Protein AF-A0A525D3H1-F1 (afdb_monomer_lite)

Structure (mmCIF, N/CA/C/O backbone):
data_AF-A0A525D3H1-F1
#
_entry.id   AF-A0A525D3H1-F1
#
loop_
_atom_site.group_PDB
_atom_site.id
_atom_site.type_symbol
_atom_site.label_atom_id
_atom_site.label_alt_id
_atom_site.label_comp_id
_atom_site.label_asym_id
_atom_site.label_entity_id
_atom_site.label_seq_id
_atom_site.pdbx_PDB_ins_code
_atom_site.Cartn_x
_atom_site.Cartn_y
_atom_site.Cartn_z
_atom_site.occupancy
_atom_site.B_iso_or_equiv
_atom_site.auth_seq_id
_atom_site.auth_comp_id
_atom_site.auth_asym_id
_atom_site.auth_atom_id
_atom_site.pdbx_PDB_model_num
ATOM 1 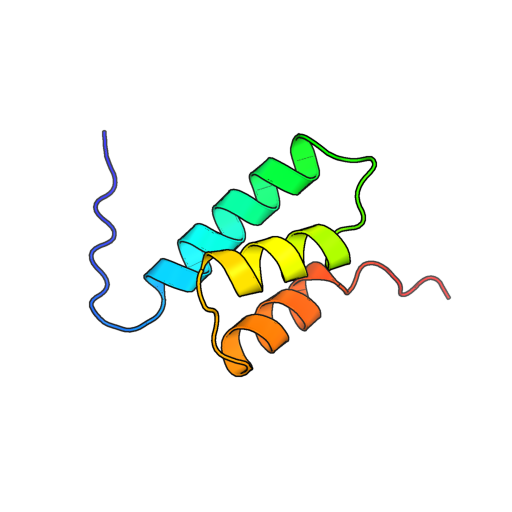N N . MET A 1 1 ? 2.839 26.567 -8.576 1.00 42.34 1 MET A N 1
ATOM 2 C CA . MET A 1 1 ? 1.908 25.448 -8.841 1.00 42.34 1 MET A CA 1
ATOM 3 C C . MET A 1 1 ? 2.375 24.880 -10.168 1.00 42.34 1 MET A C 1
ATOM 5 O O . MET A 1 1 ? 2.353 25.628 -11.125 1.00 42.34 1 MET A O 1
ATOM 9 N N . THR A 1 2 ? 3.006 23.725 -10.295 1.00 40.59 2 THR A N 1
ATOM 10 C CA . THR A 1 2 ? 2.904 22.430 -9.617 1.00 40.59 2 THR A CA 1
ATOM 11 C C . THR A 1 2 ? 4.291 21.781 -9.681 1.00 40.59 2 THR A C 1
ATOM 13 O O . THR A 1 2 ? 4.965 21.908 -10.698 1.00 40.59 2 THR A O 1
ATOM 16 N N . THR A 1 3 ? 4.757 21.162 -8.599 1.00 45.53 3 THR A N 1
ATOM 17 C CA . THR A 1 3 ? 6.044 20.452 -8.555 1.00 45.53 3 THR A CA 1
ATOM 18 C C . THR A 1 3 ? 6.014 19.267 -9.512 1.00 45.53 3 THR A C 1
ATOM 20 O O . THR A 1 3 ? 5.380 18.249 -9.247 1.00 45.53 3 THR A O 1
ATOM 23 N N . ASP A 1 4 ? 6.673 19.471 -10.640 1.00 48.53 4 ASP A N 1
ATOM 24 C CA . ASP A 1 4 ? 7.050 18.482 -11.632 1.00 48.53 4 ASP A CA 1
ATOM 25 C C . ASP A 1 4 ? 8.252 17.699 -11.077 1.00 48.53 4 ASP A C 1
ATOM 27 O O . ASP A 1 4 ? 9.398 18.129 -11.174 1.00 48.53 4 ASP A O 1
ATOM 31 N N . ASP A 1 5 ? 7.980 16.602 -10.366 1.00 44.56 5 ASP A N 1
ATOM 32 C CA . ASP A 1 5 ? 9.006 15.676 -9.867 1.00 44.56 5 ASP A CA 1
ATOM 33 C C . ASP A 1 5 ? 9.282 14.637 -10.959 1.00 44.56 5 ASP A C 1
ATOM 35 O O . ASP A 1 5 ? 8.924 13.473 -10.852 1.00 44.56 5 ASP A O 1
ATOM 39 N N . HIS A 1 6 ? 9.869 15.085 -12.067 1.00 51.16 6 HIS A N 1
ATOM 40 C CA . HIS A 1 6 ? 10.330 14.213 -13.141 1.00 51.16 6 HIS A CA 1
ATOM 41 C C . HIS A 1 6 ? 11.569 13.430 -12.654 1.00 51.16 6 HIS A C 1
ATOM 43 O O . HIS A 1 6 ? 12.707 13.847 -12.877 1.00 51.16 6 HIS A O 1
ATOM 49 N N . THR A 1 7 ? 11.375 12.282 -11.991 1.00 48.97 7 THR A N 1
ATOM 50 C CA . THR A 1 7 ? 12.468 11.329 -11.724 1.00 48.97 7 THR A CA 1
ATOM 51 C C . THR A 1 7 ? 12.317 10.109 -12.643 1.00 48.97 7 THR A C 1
ATOM 53 O O . THR A 1 7 ? 11.397 9.324 -12.480 1.00 48.97 7 THR A O 1
ATOM 56 N N . PRO A 1 8 ? 13.195 9.880 -13.631 1.00 47.72 8 PRO A N 1
ATOM 57 C CA . PRO A 1 8 ? 12.937 8.907 -14.701 1.00 47.72 8 PRO A CA 1
ATOM 58 C C . PRO A 1 8 ? 13.044 7.412 -14.324 1.00 47.72 8 PRO A C 1
ATOM 60 O O . PRO A 1 8 ? 13.121 6.577 -15.222 1.00 47.72 8 PRO A O 1
ATOM 63 N N . LEU A 1 9 ? 13.079 7.021 -13.046 1.00 44.16 9 LEU A N 1
ATOM 64 C CA . LEU A 1 9 ? 13.402 5.643 -12.649 1.00 44.16 9 LEU A CA 1
ATOM 65 C C . LEU A 1 9 ? 12.606 5.196 -11.406 1.00 44.16 9 LEU A C 1
ATOM 67 O O . LEU A 1 9 ? 13.008 5.442 -10.275 1.00 44.16 9 LEU A O 1
ATOM 71 N N . GLY A 1 10 ? 11.479 4.507 -11.625 1.00 52.19 10 GLY A N 1
ATOM 72 C CA . GLY A 1 10 ? 10.804 3.608 -10.668 1.00 52.19 10 GLY A CA 1
ATOM 73 C C . GLY A 1 10 ? 10.029 4.232 -9.496 1.00 52.19 10 GLY A C 1
ATOM 74 O O . GLY A 1 10 ? 8.965 3.723 -9.147 1.00 52.19 10 GLY A O 1
ATOM 75 N N . GLY A 1 11 ? 10.512 5.336 -8.922 1.00 60.69 11 GLY A N 1
ATOM 76 C CA . GLY A 1 11 ? 10.015 5.886 -7.654 1.00 60.69 11 GLY A CA 1
ATOM 77 C C . GLY A 1 11 ? 8.675 6.630 -7.710 1.00 60.69 11 GLY A C 1
ATOM 78 O O . GLY A 1 11 ? 8.027 6.784 -6.676 1.00 60.69 11 GLY A O 1
ATOM 79 N N . ASP A 1 12 ? 8.214 7.071 -8.883 1.00 72.88 12 ASP A N 1
ATOM 80 C CA . ASP A 1 12 ? 6.959 7.828 -9.028 1.00 72.88 12 ASP A CA 1
ATOM 81 C C . ASP A 1 12 ? 5.723 7.026 -8.636 1.00 72.88 12 ASP A C 1
ATOM 83 O O . ASP A 1 12 ? 4.779 7.557 -8.047 1.00 72.88 12 ASP A O 1
ATOM 87 N N . LYS A 1 13 ? 5.729 5.730 -8.958 1.00 78.75 13 LYS A N 1
ATOM 88 C CA . LYS A 1 13 ? 4.611 4.834 -8.653 1.00 78.75 13 LYS A CA 1
ATOM 89 C C . LYS A 1 13 ? 4.486 4.645 -7.149 1.00 78.75 13 LYS A C 1
ATOM 91 O O . LYS A 1 13 ? 3.390 4.781 -6.616 1.00 78.75 13 LYS A O 1
ATOM 96 N N . LEU A 1 14 ? 5.613 4.414 -6.473 1.00 79.44 14 LEU A N 1
ATOM 97 C CA . LEU A 1 14 ? 5.664 4.290 -5.021 1.00 79.44 14 LEU A CA 1
ATOM 98 C C . LEU A 1 14 ? 5.309 5.605 -4.328 1.00 79.44 14 LEU A C 1
ATOM 100 O O . LEU A 1 14 ? 4.514 5.593 -3.396 1.00 79.44 14 LEU A O 1
ATOM 104 N N . LYS A 1 15 ? 5.828 6.748 -4.789 1.00 80.31 15 LYS A N 1
ATOM 105 C CA . LYS A 1 15 ? 5.448 8.059 -4.238 1.00 80.31 15 LYS A CA 1
ATOM 106 C C . LYS A 1 15 ? 3.942 8.296 -4.343 1.00 80.31 15 LYS A C 1
ATOM 108 O O . LYS A 1 15 ? 3.322 8.656 -3.347 1.00 80.31 15 LYS A O 1
ATOM 113 N N . ARG A 1 16 ? 3.345 8.045 -5.514 1.00 83.81 16 ARG A N 1
ATOM 114 C CA . ARG A 1 16 ? 1.891 8.164 -5.712 1.00 83.81 16 ARG A CA 1
ATOM 115 C C . ARG A 1 16 ? 1.105 7.182 -4.851 1.00 83.81 16 ARG A C 1
ATOM 117 O O . ARG A 1 16 ? 0.098 7.569 -4.271 1.00 83.81 16 ARG A O 1
ATOM 124 N N . ALA A 1 17 ? 1.590 5.951 -4.730 1.00 84.94 17 ALA A N 1
ATOM 125 C CA . ALA A 1 17 ? 1.024 4.948 -3.845 1.00 84.94 17 ALA A CA 1
ATOM 126 C C . ALA A 1 17 ? 1.031 5.406 -2.379 1.00 84.94 17 ALA A C 1
ATOM 128 O O . ALA A 1 17 ? -0.004 5.359 -1.728 1.00 84.94 17 ALA A O 1
ATOM 129 N N . ILE A 1 18 ? 2.161 5.902 -1.866 1.00 83.00 18 ILE A N 1
ATOM 130 C CA . ILE A 1 18 ? 2.281 6.428 -0.496 1.00 83.00 18 ILE A CA 1
ATOM 131 C C . ILE A 1 18 ? 1.351 7.627 -0.286 1.00 83.00 18 ILE A C 1
ATOM 133 O O . ILE A 1 18 ? 0.734 7.755 0.771 1.00 83.00 18 ILE A O 1
ATOM 137 N N . GLN A 1 19 ? 1.247 8.506 -1.281 1.00 85.25 19 GLN A N 1
ATOM 138 C CA . GLN A 1 19 ? 0.394 9.686 -1.208 1.00 85.25 19 GLN A CA 1
ATOM 139 C C . GLN A 1 19 ? -1.087 9.289 -1.105 1.00 85.25 19 GLN A C 1
ATOM 141 O O . GLN A 1 19 ? -1.753 9.682 -0.151 1.00 85.25 19 GLN A O 1
ATOM 146 N N . GLU A 1 20 ? -1.553 8.406 -1.993 1.00 86.31 20 GLU A N 1
ATOM 147 C CA . GLU A 1 20 ? -2.905 7.828 -1.940 1.00 86.31 20 GLU A CA 1
ATOM 148 C C . GLU A 1 20 ? -3.147 7.041 -0.653 1.00 86.31 20 GLU A C 1
ATOM 150 O O . GLU A 1 20 ?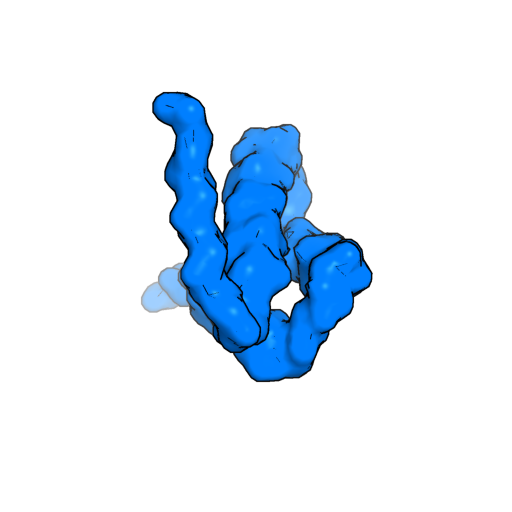 -4.215 7.136 -0.058 1.00 86.31 20 GLU A O 1
ATOM 155 N N . LEU A 1 21 ? -2.157 6.277 -0.190 1.00 85.44 21 LEU A N 1
ATOM 156 C CA . LEU A 1 21 ? -2.233 5.555 1.073 1.00 85.44 21 LEU A CA 1
ATOM 157 C C . LEU A 1 21 ? -2.497 6.518 2.233 1.00 85.44 21 LEU A C 1
ATOM 159 O O . LEU A 1 21 ? -3.379 6.270 3.049 1.00 85.44 21 LEU A O 1
ATOM 163 N N . SER A 1 22 ? -1.746 7.619 2.303 1.00 83.06 22 SER A N 1
ATOM 164 C CA . SER A 1 22 ? -1.898 8.620 3.357 1.00 83.06 22 SER A CA 1
ATOM 165 C C . SER A 1 22 ? -3.282 9.267 3.313 1.00 83.06 22 SER A C 1
ATOM 167 O O . SER A 1 22 ? -3.927 9.386 4.354 1.00 83.06 22 SER A O 1
ATOM 169 N N . GLU A 1 23 ? -3.785 9.592 2.121 1.00 88.00 23 GLU A N 1
ATOM 170 C CA . GLU A 1 23 ? -5.142 10.116 1.951 1.00 88.00 23 GLU A CA 1
ATOM 171 C C . GLU A 1 23 ? -6.209 9.099 2.371 1.00 88.00 23 GLU A C 1
ATOM 173 O O . GLU A 1 23 ? -7.121 9.442 3.121 1.00 88.00 23 GLU A O 1
ATOM 178 N N . LEU A 1 24 ? -6.073 7.834 1.968 1.00 86.19 24 LEU A N 1
ATOM 179 C CA . LEU A 1 24 ? -7.010 6.766 2.319 1.00 86.19 24 LEU A CA 1
ATOM 180 C C . LEU A 1 24 ? -7.007 6.453 3.818 1.00 86.19 24 LEU A C 1
ATOM 182 O O . LEU A 1 24 ? -8.068 6.177 4.367 1.00 86.19 24 LEU A O 1
ATOM 186 N N . VAL A 1 25 ? -5.857 6.519 4.495 1.00 83.69 25 VAL A N 1
ATOM 187 C CA . VAL A 1 25 ? -5.769 6.322 5.955 1.00 83.69 25 VAL A CA 1
ATOM 188 C C . VAL A 1 25 ? -6.483 7.449 6.701 1.00 83.69 25 VAL A C 1
ATOM 190 O O . VAL A 1 25 ? -7.134 7.197 7.713 1.00 83.69 25 VAL A O 1
ATOM 193 N N . ILE A 1 26 ? -6.400 8.683 6.196 1.00 84.31 26 ILE A N 1
ATOM 194 C CA . ILE A 1 26 ? -7.095 9.839 6.779 1.00 84.31 26 ILE A CA 1
ATOM 195 C C . ILE A 1 26 ? -8.602 9.777 6.489 1.00 84.31 26 ILE A C 1
ATOM 197 O O . ILE A 1 26 ? -9.407 10.072 7.370 1.00 84.31 26 ILE A O 1
ATOM 201 N N . GLN A 1 27 ? -8.995 9.389 5.271 1.00 86.19 27 GLN A N 1
ATOM 202 C CA . GLN A 1 27 ? -10.401 9.283 4.863 1.00 86.19 27 GLN A CA 1
ATOM 203 C C . GLN A 1 27 ? -11.112 8.077 5.487 1.00 86.19 27 GLN A C 1
ATOM 205 O O . GLN A 1 27 ? -12.306 8.140 5.778 1.00 86.19 27 GLN A O 1
ATOM 210 N N . HIS A 1 28 ? -10.383 6.984 5.708 1.00 83.31 28 HIS A N 1
ATOM 211 C CA . HIS A 1 28 ? -10.902 5.735 6.250 1.00 83.31 28 HIS A CA 1
ATOM 212 C C . HIS A 1 28 ? -10.099 5.294 7.482 1.00 83.31 28 HIS A C 1
ATOM 214 O O . HIS A 1 28 ? -9.430 4.261 7.433 1.00 83.31 28 HIS A O 1
ATOM 220 N N . PRO A 1 29 ? -10.204 6.012 8.616 1.00 78.25 29 PRO A N 1
ATOM 221 C CA . PRO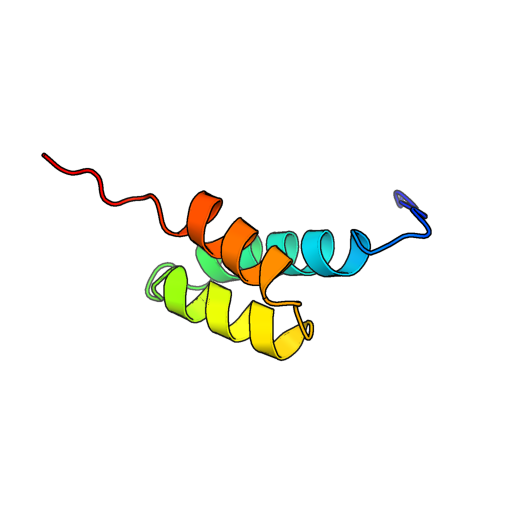 A 1 29 ? -9.536 5.617 9.860 1.00 78.25 29 PRO A CA 1
ATOM 222 C C . PRO A 1 29 ? -10.079 4.294 10.429 1.00 78.25 29 PRO A C 1
ATOM 224 O O . PRO A 1 29 ? -9.427 3.645 11.238 1.00 78.25 29 PRO A O 1
ATOM 227 N N . GLU A 1 30 ? -11.275 3.888 9.991 1.00 83.50 30 GLU A N 1
ATOM 228 C CA . GLU A 1 30 ? -11.882 2.573 10.230 1.00 83.50 30 GLU A CA 1
ATOM 229 C C . GLU A 1 30 ? -11.074 1.429 9.603 1.00 83.50 30 GLU A C 1
ATOM 231 O O . GLU A 1 30 ? -11.033 0.322 10.144 1.00 83.50 30 GLU A O 1
ATOM 236 N N . LYS A 1 31 ? -10.451 1.675 8.446 1.00 77.88 31 LYS A N 1
ATOM 237 C CA . LYS A 1 31 ? -9.755 0.637 7.696 1.00 77.88 31 LYS A CA 1
ATOM 238 C C . LYS A 1 31 ? -8.353 0.456 8.236 1.00 77.88 31 LYS A C 1
ATOM 240 O O . LYS A 1 31 ? -7.623 1.411 8.503 1.00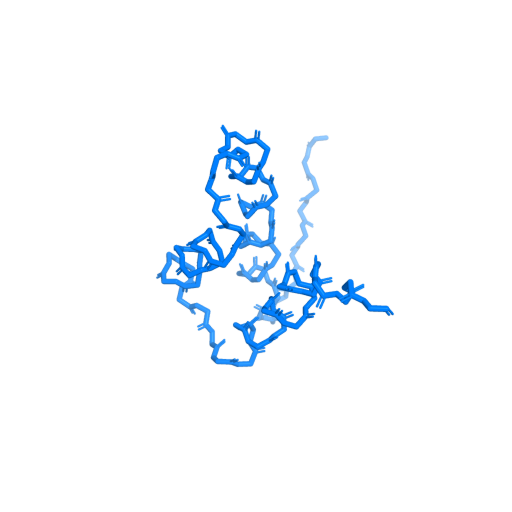 77.88 31 LYS A O 1
ATOM 245 N N . LYS A 1 32 ? -7.934 -0.804 8.341 1.00 80.88 32 LYS A N 1
ATOM 246 C CA . LYS A 1 32 ? -6.556 -1.098 8.719 1.00 80.88 32 LYS A CA 1
ATOM 247 C C . LYS A 1 32 ? -5.620 -0.619 7.623 1.00 80.88 32 LYS A C 1
ATOM 249 O O . LYS A 1 32 ? -5.857 -0.842 6.437 1.00 80.88 32 LYS A O 1
ATOM 254 N N . ARG A 1 33 ? -4.488 -0.053 8.036 1.00 81.06 33 ARG A N 1
ATOM 255 C CA . ARG A 1 33 ? -3.429 0.368 7.111 1.00 81.06 33 ARG A CA 1
ATOM 256 C C . ARG A 1 33 ? -2.997 -0.766 6.197 1.00 81.06 33 ARG A C 1
ATOM 258 O O . ARG A 1 33 ? -2.817 -0.523 5.021 1.00 81.06 33 ARG A O 1
ATOM 265 N N . GLN A 1 34 ? -2.937 -2.001 6.695 1.00 80.62 34 GLN A N 1
ATOM 266 C CA . GLN A 1 34 ? -2.653 -3.177 5.868 1.00 80.62 34 GLN A CA 1
ATOM 267 C C . GLN A 1 34 ? -3.636 -3.377 4.706 1.00 80.62 34 GLN A C 1
ATOM 269 O O . GLN A 1 34 ? -3.200 -3.730 3.616 1.00 80.62 34 GLN A O 1
ATOM 274 N N . GLU A 1 35 ? -4.936 -3.134 4.897 1.00 85.38 35 GLU A N 1
ATOM 275 C CA . GLU A 1 35 ? -5.904 -3.231 3.795 1.00 85.38 35 GLU A CA 1
ATOM 276 C C . GLU A 1 35 ? -5.699 -2.115 2.773 1.00 85.38 35 GLU A C 1
ATOM 278 O O . GLU A 1 35 ? -5.788 -2.345 1.569 1.00 85.38 35 GLU A O 1
ATOM 283 N N . ILE A 1 36 ? -5.390 -0.907 3.246 1.00 85.38 36 ILE A N 1
ATOM 284 C CA . ILE A 1 36 ? -5.108 0.238 2.377 1.00 85.38 36 ILE A CA 1
ATOM 285 C C . ILE A 1 36 ? -3.804 0.006 1.600 1.00 85.38 36 ILE A C 1
ATOM 287 O O . ILE A 1 36 ? -3.776 0.239 0.395 1.00 85.38 36 ILE A O 1
ATOM 291 N N . ILE A 1 37 ? -2.762 -0.515 2.258 1.00 83.25 37 ILE A N 1
ATOM 292 C CA . ILE A 1 37 ? -1.487 -0.916 1.647 1.00 83.25 37 ILE A CA 1
ATOM 293 C C . ILE A 1 37 ? -1.760 -1.924 0.525 1.00 83.25 37 ILE A C 1
ATOM 295 O O . ILE A 1 37 ? -1.379 -1.653 -0.608 1.00 83.25 37 ILE A O 1
ATOM 299 N N . GLN A 1 38 ? -2.528 -2.990 0.782 1.00 84.69 38 GLN A N 1
ATOM 300 C CA . GLN A 1 38 ? -2.878 -3.976 -0.250 1.00 84.69 38 GLN A CA 1
ATOM 301 C C . GLN A 1 38 ? -3.670 -3.378 -1.418 1.00 84.69 38 GLN A C 1
ATOM 303 O O . GLN A 1 38 ? -3.393 -3.691 -2.577 1.00 84.69 38 GLN A O 1
ATOM 308 N N . MET A 1 39 ? -4.646 -2.503 -1.147 1.00 86.12 39 MET A N 1
ATOM 309 C CA . MET A 1 39 ? -5.395 -1.830 -2.215 1.00 86.12 39 MET A CA 1
ATOM 310 C C . MET A 1 39 ? -4.476 -0.994 -3.096 1.00 86.12 39 MET A C 1
ATOM 312 O O . MET A 1 39 ? -4.598 -1.017 -4.317 1.00 86.12 39 MET A O 1
ATOM 316 N N . VAL A 1 40 ? -3.561 -0.255 -2.478 1.00 85.56 40 VAL A N 1
ATOM 317 C CA . VAL A 1 40 ? -2.608 0.602 -3.173 1.00 85.56 40 VAL A CA 1
ATOM 318 C C . VAL A 1 40 ? -1.586 -0.238 -3.947 1.00 85.56 40 VAL A C 1
ATOM 320 O O . VAL A 1 40 ? -1.300 0.076 -5.098 1.00 85.56 40 VAL A O 1
ATOM 323 N N . GLU A 1 41 ? -1.096 -1.336 -3.378 1.00 84.38 41 GLU A N 1
ATOM 324 C CA . GLU A 1 41 ? -0.171 -2.272 -4.028 1.00 84.38 41 GLU A CA 1
ATOM 325 C C . GLU A 1 41 ? -0.754 -2.870 -5.305 1.00 84.38 41 GLU A C 1
ATOM 327 O O . GLU A 1 41 ? -0.097 -2.854 -6.346 1.00 84.38 41 GLU A O 1
ATOM 332 N N . LEU A 1 42 ? -2.012 -3.313 -5.248 1.00 85.50 42 LEU A N 1
ATOM 333 C CA . LEU A 1 42 ? -2.746 -3.823 -6.407 1.00 85.50 42 LEU A CA 1
ATOM 334 C C . LEU A 1 42 ? -3.076 -2.714 -7.415 1.00 85.50 42 LEU A C 1
ATOM 336 O O . LEU A 1 42 ? -3.002 -2.928 -8.621 1.00 85.50 42 LEU A O 1
ATOM 340 N N . LYS A 1 43 ? -3.440 -1.518 -6.939 1.00 85.44 43 LYS A N 1
ATOM 341 C CA . LYS A 1 43 ? -3.840 -0.385 -7.792 1.00 85.44 43 LYS A CA 1
ATOM 342 C C . LYS A 1 43 ? -2.666 0.208 -8.570 1.00 85.44 43 LYS A C 1
ATOM 344 O O . LYS A 1 43 ? -2.847 0.630 -9.710 1.00 85.44 43 LYS A O 1
ATOM 349 N N . PHE A 1 44 ? -1.489 0.273 -7.954 1.00 83.19 44 PHE A N 1
ATOM 350 C CA . PHE A 1 44 ? -0.283 0.856 -8.545 1.00 83.19 44 PHE A CA 1
ATOM 351 C C . PHE A 1 44 ? 0.655 -0.175 -9.176 1.00 83.19 44 PHE A C 1
ATOM 353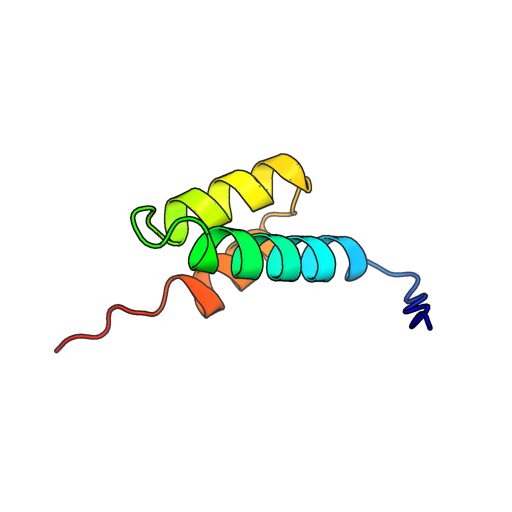 O O . PHE A 1 44 ? 1.689 0.221 -9.720 1.00 83.19 44 PHE A O 1
ATOM 360 N N . ASP A 1 45 ? 0.279 -1.457 -9.140 1.00 83.50 45 ASP A N 1
ATOM 361 C CA . ASP A 1 45 ? 1.088 -2.580 -9.621 1.00 83.50 45 ASP A CA 1
ATOM 362 C C . ASP A 1 45 ? 2.495 -2.524 -9.001 1.00 83.50 45 ASP A C 1
ATOM 364 O O . ASP A 1 45 ? 3.522 -2.453 -9.681 1.00 83.50 45 ASP A O 1
ATOM 368 N N . LEU A 1 46 ? 2.528 -2.414 -7.667 1.00 81.69 46 LEU A N 1
ATOM 369 C CA . LEU A 1 46 ? 3.778 -2.288 -6.931 1.00 81.69 46 LEU A CA 1
ATOM 370 C C . LEU A 1 46 ? 4.538 -3.610 -6.961 1.00 81.69 46 LEU A C 1
ATOM 372 O O . LEU A 1 46 ? 4.004 -4.680 -6.669 1.00 81.69 46 LEU A O 1
ATOM 376 N N . ASN A 1 47 ? 5.830 -3.522 -7.262 1.00 83.00 47 ASN A N 1
ATOM 377 C CA . ASN A 1 47 ? 6.719 -4.668 -7.178 1.00 83.00 47 ASN A CA 1
ATOM 378 C C . ASN A 1 47 ? 6.835 -5.155 -5.723 1.00 83.00 47 ASN A C 1
ATOM 380 O O . ASN A 1 47 ? 6.729 -4.356 -4.790 1.00 83.00 47 ASN A O 1
ATOM 384 N N . PRO A 1 48 ? 7.164 -6.440 -5.505 1.00 80.31 48 PRO A N 1
ATOM 385 C CA . PRO A 1 48 ? 7.314 -7.003 -4.163 1.00 80.31 48 PRO A CA 1
ATOM 386 C C . PRO A 1 48 ? 8.325 -6.243 -3.285 1.00 80.31 48 PRO A C 1
ATOM 388 O O . PRO A 1 48 ? 8.138 -6.169 -2.077 1.00 80.31 48 PRO A O 1
ATOM 391 N N . ALA A 1 49 ? 9.353 -5.622 -3.876 1.00 81.81 49 ALA A N 1
ATOM 392 C CA . ALA A 1 49 ? 10.292 -4.762 -3.149 1.00 81.81 49 ALA A CA 1
ATOM 393 C C . ALA A 1 49 ? 9.626 -3.491 -2.580 1.00 81.81 49 ALA A C 1
ATOM 395 O O . ALA A 1 49 ? 9.879 -3.112 -1.439 1.00 81.81 49 ALA A O 1
ATOM 396 N N . GLU A 1 50 ? 8.735 -2.872 -3.354 1.00 81.81 50 GLU A N 1
ATOM 397 C CA . GLU A 1 50 ? 8.014 -1.652 -2.974 1.00 81.81 50 GLU A CA 1
ATOM 398 C C . GLU A 1 50 ? 6.905 -1.964 -1.958 1.00 81.81 50 GLU A C 1
ATOM 400 O O . GLU A 1 50 ? 6.719 -1.234 -0.987 1.00 81.81 50 GLU A O 1
ATOM 405 N N . CYS A 1 51 ? 6.218 -3.092 -2.146 1.00 79.44 51 CYS A N 1
ATOM 406 C CA . CYS A 1 51 ? 5.258 -3.662 -1.200 1.00 79.44 51 CYS A CA 1
ATOM 407 C C . CYS A 1 51 ? 5.917 -3.958 0.158 1.00 79.44 51 CYS A C 1
ATOM 409 O O . CYS A 1 51 ? 5.433 -3.534 1.209 1.00 79.44 51 CYS A O 1
ATOM 411 N N . GLU A 1 52 ? 7.092 -4.598 0.162 1.00 82.44 52 GLU A N 1
ATOM 412 C CA . GLU A 1 52 ? 7.838 -4.839 1.398 1.00 82.44 52 GLU A CA 1
ATOM 413 C C . GLU A 1 52 ? 8.270 -3.527 2.065 1.00 82.44 52 GLU A C 1
ATOM 415 O O . GLU A 1 52 ? 8.185 -3.405 3.288 1.00 82.44 52 GLU A O 1
ATOM 420 N N . PHE A 1 53 ? 8.687 -2.527 1.283 1.00 82.75 53 PHE A N 1
ATOM 421 C CA . PHE A 1 53 ? 9.007 -1.200 1.802 1.00 82.75 53 PHE A CA 1
ATOM 422 C C . PHE A 1 53 ? 7.787 -0.544 2.460 1.00 82.75 53 PHE A C 1
ATOM 424 O O . PHE A 1 53 ? 7.889 -0.071 3.595 1.00 82.75 53 PHE A O 1
ATOM 431 N N . LEU A 1 54 ? 6.628 -0.550 1.796 1.00 78.75 54 LEU A N 1
ATOM 432 C CA . LEU A 1 54 ? 5.389 -0.017 2.356 1.00 78.75 54 LEU A CA 1
ATOM 433 C C . LEU A 1 54 ? 5.002 -0.761 3.632 1.00 78.75 54 LEU A C 1
ATOM 435 O O . LEU A 1 54 ? 4.800 -0.158 4.682 1.00 78.75 54 LEU A O 1
ATOM 439 N N . SER A 1 55 ? 4.964 -2.085 3.576 1.00 78.06 55 SER A N 1
ATOM 440 C CA . SER A 1 55 ? 4.585 -2.899 4.719 1.00 78.06 55 SER A CA 1
ATOM 441 C C . SER A 1 55 ? 5.559 -2.728 5.894 1.00 78.06 55 SER A C 1
ATOM 443 O O . SER A 1 55 ? 5.124 -2.553 7.026 1.00 78.06 55 SER A O 1
ATOM 445 N N . LYS A 1 56 ? 6.877 -2.663 5.675 1.00 79.94 56 LYS A N 1
ATOM 446 C CA . LYS A 1 56 ? 7.844 -2.436 6.767 1.00 79.94 56 LYS A CA 1
ATOM 447 C C . LYS A 1 56 ? 7.729 -1.057 7.410 1.00 79.94 56 LYS A C 1
ATOM 449 O O . LYS A 1 56 ? 7.869 -0.958 8.628 1.00 79.94 56 LYS A O 1
ATOM 454 N N . ASN A 1 57 ? 7.514 -0.009 6.617 1.00 78.25 57 ASN A N 1
ATOM 455 C CA . ASN A 1 57 ? 7.465 1.363 7.127 1.00 78.25 57 ASN A CA 1
ATOM 456 C C . ASN A 1 57 ? 6.090 1.722 7.707 1.00 78.25 57 ASN A C 1
ATOM 458 O O . ASN A 1 57 ? 6.020 2.436 8.701 1.00 78.25 57 ASN A O 1
ATOM 462 N N . PHE A 1 58 ? 5.007 1.208 7.119 1.00 74.56 58 PHE A N 1
ATOM 463 C CA . PHE A 1 58 ? 3.635 1.605 7.445 1.00 74.56 58 PHE A CA 1
ATOM 464 C C . PHE A 1 58 ? 2.825 0.528 8.193 1.00 74.56 58 PHE A C 1
ATOM 466 O O . PHE A 1 58 ? 1.827 0.879 8.825 1.00 74.56 58 PHE A O 1
ATOM 473 N N . SER A 1 59 ? 3.238 -0.752 8.200 1.00 68.19 59 SER A N 1
ATOM 474 C CA . SER A 1 59 ? 2.627 -1.791 9.062 1.00 68.19 59 SER A CA 1
ATOM 475 C C . SER A 1 59 ? 3.208 -1.813 10.480 1.00 68.19 59 SER A C 1
ATOM 477 O O . SER A 1 59 ? 2.645 -2.466 11.358 1.00 68.19 59 SER A O 1
ATOM 479 N N . LYS A 1 60 ? 4.323 -1.115 10.740 1.00 61.25 60 LYS A N 1
ATOM 480 C CA . LYS A 1 60 ? 4.984 -1.095 12.052 1.00 61.25 60 LYS A CA 1
ATOM 481 C C . LYS A 1 60 ? 4.346 -0.074 12.998 1.00 61.25 60 LYS A C 1
ATOM 483 O O . LYS A 1 60 ? 5.004 0.843 13.471 1.00 61.25 60 LYS A O 1
ATOM 488 N N . GLU A 1 61 ? 3.062 -0.259 13.287 1.00 56.69 61 GLU A N 1
ATOM 489 C CA . GLU A 1 61 ? 2.396 0.422 14.406 1.00 56.69 61 GLU A CA 1
ATOM 490 C C . GLU A 1 61 ? 1.910 -0.556 15.484 1.00 56.69 61 GLU A C 1
ATOM 492 O O . GLU A 1 61 ? 0.967 -0.279 16.209 1.00 56.69 61 GLU A O 1
ATOM 497 N N . LEU A 1 62 ? 2.573 -1.710 15.600 1.00 52.25 62 LEU A N 1
ATOM 498 C CA . LEU A 1 62 ? 2.386 -2.649 16.705 1.00 52.25 62 LEU A CA 1
ATOM 499 C C . LEU A 1 62 ? 3.749 -3.166 17.176 1.00 52.25 62 LEU A C 1
ATOM 501 O O . LEU A 1 62 ? 4.181 -4.259 16.822 1.00 52.25 62 LEU A O 1
ATOM 505 N N . ILE A 1 63 ? 4.448 -2.341 17.951 1.00 49.00 63 ILE A N 1
ATOM 506 C CA . ILE A 1 63 ? 5.228 -2.853 19.080 1.00 49.00 63 ILE A CA 1
ATOM 507 C C . ILE A 1 63 ? 4.603 -2.182 20.298 1.00 49.00 63 ILE A C 1
ATOM 509 O O . ILE A 1 63 ? 5.021 -1.106 20.714 1.00 49.00 63 ILE A O 1
ATOM 513 N N . ASP A 1 64 ? 3.504 -2.780 20.740 1.00 49.81 64 ASP A N 1
ATOM 514 C CA . ASP A 1 64 ? 3.032 -2.698 22.115 1.00 49.81 64 ASP A CA 1
ATOM 515 C C . ASP A 1 64 ? 3.605 -3.954 22.788 1.00 49.81 64 ASP A C 1
ATOM 517 O O . ASP A 1 64 ? 3.129 -5.057 22.518 1.00 49.81 64 ASP A O 1
ATOM 521 N N . AS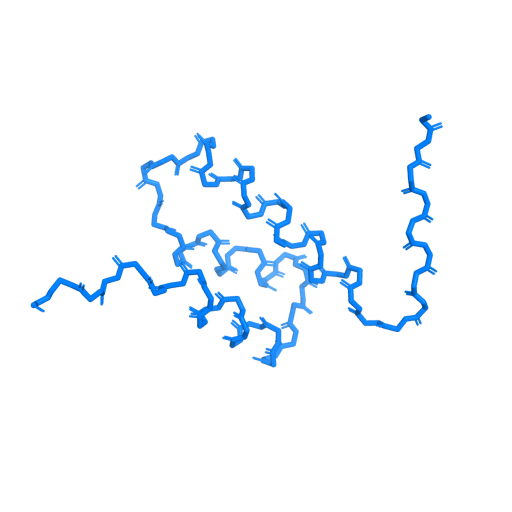P A 1 65 ? 4.737 -3.787 23.478 1.00 41.78 65 ASP A N 1
ATOM 522 C CA . ASP A 1 65 ? 5.143 -4.534 24.683 1.00 41.78 65 ASP A CA 1
ATOM 523 C C . ASP A 1 65 ? 6.203 -3.713 25.440 1.00 41.78 65 ASP A C 1
ATOM 525 O O . ASP A 1 65 ? 7.245 -3.371 24.822 1.00 41.78 65 ASP A O 1
#

Foldseek 3Di:
DDDPPPDPDDCPLLVVLVVQLVVCCVVCVVDDSVVSLVVSCVVSVPDPVSSVVCCVVPVPPDPPD

pLDDT: mean 73.5, std 15.09, range [40.59, 88.0]

Radius of gyration: 12.9 Å; chains: 1; bounding box: 25×32×39 Å

Secondary structure (DSSP, 8-state):
--------SSHHHHHHHHHHHHHHHHH-TTS-HHHHHHHHHHHHT--HHHHHHHHHHHS------

Sequence (65 aa):
MTTDDHTPLGGDKLKRAIQELSELVIQHPEKKRQEIIQMVELKFDLNPAECEFLSKNFSKELIDD